Protein AF-A0A392QMI2-F1 (afdb_monomer_lite)

Secondary structure (DSSP, 8-state):
-----------------HHHHHHHHHHHHHHHS-TT--HHHHHHHHHHHT-S-HHHHHHHHHHHHHHT-HHHHHHHHHHHTT--HHHHHHHHT----

Sequence (97 aa):
GIIETIPVGDIFVHEVSSNILTMVIEYCKKHKHNNGLKDFELKDLDDHFVNVDPKTMLDLFKSACYLKVNSLLELIDNLKKGKTPEEIYQIFGIEMT

InterPro domains:
  IPR011333 SKP1/BTB/POZ domain superfamily [G3DSA:3.30.710.10] (2-97)
  IPR011333 SKP1/BTB/POZ domain superfamily [SSF54695] (10-34)
  IPR016073 SKP1 component, POZ domain [PF03931] (11-32)
  IPR016897 S-phase kinase-associated protein 1 [PTHR11165] (11-95)
  IPR036296 SKP1-like, dimerisation domain superfamily [SSF81382] (39-95)

Structure (mmCIF, N/CA/C/O backbone):
data_AF-A0A392QMI2-F1
#
_entry.id   AF-A0A392QMI2-F1
#
loop_
_atom_site.group_PDB
_atom_site.id
_atom_site.type_symbol
_atom_site.label_atom_id
_atom_site.label_alt_id
_atom_site.label_comp_id
_atom_site.label_asym_id
_atom_site.label_entity_id
_atom_site.label_seq_id
_atom_site.pdbx_PDB_ins_code
_atom_site.Cartn_x
_atom_site.Cartn_y
_atom_site.Cartn_z
_atom_site.occupancy
_atom_site.B_iso_or_equiv
_atom_site.auth_seq_id
_atom_site.auth_comp_id
_atom_site.auth_asym_id
_atom_site.auth_atom_id
_atom_site.pdbx_PDB_model_num
ATOM 1 N N . GLY A 1 1 ? -0.367 0.535 25.074 1.00 34.94 1 GLY A N 1
ATOM 2 C CA . GLY A 1 1 ? -1.555 0.115 24.315 1.00 34.94 1 GLY A CA 1
ATOM 3 C C . GLY A 1 1 ? -1.140 -1.037 23.445 1.00 34.94 1 GLY A C 1
ATOM 4 O O . GLY A 1 1 ? -0.104 -0.933 22.802 1.00 34.94 1 GLY A O 1
ATOM 5 N N . ILE A 1 2 ? -1.856 -2.148 23.531 1.00 34.78 2 ILE A N 1
ATOM 6 C CA . ILE A 1 2 ? -1.565 -3.365 22.780 1.00 34.78 2 ILE A CA 1
ATOM 7 C C . ILE A 1 2 ? -1.930 -3.046 21.329 1.00 34.78 2 ILE A C 1
ATOM 9 O O . ILE A 1 2 ? -3.098 -2.835 21.025 1.00 34.78 2 ILE A O 1
ATOM 13 N N . ILE A 1 3 ? -0.931 -2.889 20.463 1.00 41.66 3 ILE A N 1
ATOM 14 C CA . ILE A 1 3 ? -1.152 -2.921 19.018 1.00 41.66 3 ILE A CA 1
ATOM 15 C C . ILE A 1 3 ? -1.510 -4.368 18.701 1.00 41.66 3 ILE A C 1
ATOM 17 O O . ILE A 1 3 ? -0.628 -5.213 18.568 1.00 41.66 3 ILE A O 1
ATOM 21 N N . GLU A 1 4 ? -2.805 -4.677 18.693 1.00 41.72 4 GLU A N 1
ATOM 22 C CA . GLU A 1 4 ? -3.283 -5.926 18.121 1.00 41.72 4 GLU A CA 1
ATOM 23 C C . GLU A 1 4 ? -2.854 -5.910 16.658 1.00 41.72 4 GLU A C 1
ATOM 25 O O . GLU A 1 4 ? -3.348 -5.151 15.825 1.00 41.72 4 GLU A O 1
ATOM 30 N N . THR A 1 5 ? -1.812 -6.686 16.378 1.00 50.72 5 THR A N 1
ATOM 31 C CA . THR A 1 5 ? -1.401 -7.013 15.026 1.00 50.72 5 THR A CA 1
ATOM 32 C C . THR A 1 5 ? -2.637 -7.549 14.333 1.00 50.72 5 THR A C 1
ATOM 34 O O . THR A 1 5 ? -3.191 -8.545 14.804 1.00 50.72 5 THR A O 1
ATOM 37 N N . ILE A 1 6 ? -3.068 -6.890 13.253 1.00 57.09 6 ILE A N 1
ATOM 38 C CA . ILE A 1 6 ? -4.100 -7.419 12.359 1.00 57.09 6 ILE A CA 1
ATOM 39 C C . ILE A 1 6 ? -3.746 -8.893 12.150 1.00 57.09 6 ILE A C 1
ATOM 41 O O . ILE A 1 6 ? -2.624 -9.159 11.700 1.00 57.09 6 ILE A O 1
ATOM 45 N N . PRO A 1 7 ? -4.603 -9.842 12.566 1.00 47.78 7 PRO A N 1
ATOM 46 C CA . PRO A 1 7 ? -4.257 -11.244 12.506 1.00 47.78 7 PRO A CA 1
ATOM 47 C C . PRO A 1 7 ? -3.991 -11.560 11.043 1.00 47.78 7 PRO A C 1
ATOM 49 O O . PRO A 1 7 ? -4.895 -11.537 10.209 1.00 47.78 7 PRO A O 1
ATOM 52 N N . VAL A 1 8 ? -2.724 -11.832 10.731 1.00 50.88 8 VAL A N 1
ATOM 53 C CA . VAL A 1 8 ? -2.301 -12.377 9.442 1.00 50.88 8 VAL A CA 1
ATOM 54 C C . VAL A 1 8 ? -2.702 -13.855 9.452 1.00 50.88 8 VAL A C 1
ATOM 56 O O . VAL A 1 8 ? -1.864 -14.746 9.402 1.00 50.88 8 VAL A O 1
ATOM 59 N N . GLY A 1 9 ? -3.998 -14.113 9.657 1.00 45.72 9 GLY A N 1
ATOM 60 C CA . GLY A 1 9 ? -4.593 -15.428 9.505 1.00 45.72 9 GLY A CA 1
ATOM 61 C C . GLY A 1 9 ? -4.409 -15.843 8.058 1.00 45.72 9 GLY A C 1
ATOM 62 O O . GLY A 1 9 ? -4.564 -15.003 7.171 1.00 45.72 9 GLY A O 1
ATOM 63 N N . ASP A 1 10 ? -4.001 -17.098 7.867 1.00 46.12 10 ASP A N 1
ATOM 64 C CA . ASP A 1 10 ? -3.656 -17.737 6.596 1.00 46.12 10 ASP A CA 1
ATOM 65 C C . ASP A 1 10 ? -4.267 -17.018 5.388 1.00 46.12 10 ASP A C 1
ATOM 67 O O . ASP A 1 10 ? -5.447 -17.171 5.060 1.00 46.12 10 ASP A O 1
ATOM 71 N N . ILE A 1 11 ? -3.459 -16.162 4.750 1.00 51.75 11 ILE A N 1
ATOM 72 C CA . ILE A 1 11 ? -3.888 -15.419 3.570 1.00 51.75 11 ILE A CA 1
ATOM 73 C C . ILE A 1 11 ? -4.056 -16.456 2.463 1.00 51.75 11 ILE A C 1
ATOM 75 O O . ILE A 1 11 ? -3.081 -16.894 1.851 1.00 51.75 11 ILE A O 1
ATOM 79 N N . PHE A 1 12 ? -5.299 -16.849 2.192 1.00 48.28 12 PHE A N 1
ATOM 80 C CA . PHE A 1 12 ? -5.645 -17.517 0.947 1.00 48.28 12 PHE A CA 1
ATOM 81 C C . PHE A 1 12 ? -5.311 -16.548 -0.189 1.00 48.28 12 PHE A C 1
ATOM 83 O O . PHE A 1 12 ? -6.018 -15.565 -0.417 1.00 48.28 12 PHE A O 1
ATOM 90 N N . VAL A 1 13 ? -4.183 -16.794 -0.861 1.00 49.69 13 VAL A N 1
ATOM 91 C CA . VAL A 1 13 ? -3.716 -16.040 -2.031 1.00 49.69 13 VAL A CA 1
ATOM 92 C C . VAL A 1 13 ? -4.626 -16.391 -3.206 1.00 49.69 13 VAL A C 1
ATOM 94 O O . VAL A 1 13 ? -4.266 -17.155 -4.098 1.00 49.69 13 VAL A O 1
ATOM 97 N N . HIS A 1 14 ? -5.853 -15.881 -3.183 1.00 53.00 14 HIS A N 1
ATOM 98 C CA . HIS A 1 14 ? -6.684 -15.850 -4.371 1.00 53.00 14 HIS A CA 1
ATOM 99 C C . HIS A 1 14 ? -6.208 -14.695 -5.249 1.00 53.00 14 HIS A C 1
ATOM 101 O O . HIS A 1 14 ? -6.269 -13.538 -4.851 1.00 53.00 14 HIS A O 1
ATOM 107 N N . GLU A 1 15 ? -5.669 -15.081 -6.405 1.00 58.59 15 GLU A N 1
ATOM 108 C CA . GLU A 1 15 ? -5.536 -14.313 -7.644 1.00 58.59 15 GLU A CA 1
ATOM 109 C C . GLU A 1 15 ? -5.299 -12.806 -7.456 1.00 58.59 15 GLU A C 1
ATOM 111 O O . GLU A 1 15 ? -6.222 -11.992 -7.445 1.00 58.59 15 GLU A O 1
ATOM 116 N N . VAL A 1 16 ? -4.022 -12.422 -7.350 1.00 65.69 16 VAL A N 1
ATOM 117 C CA . VAL A 1 16 ? -3.627 -11.021 -7.529 1.00 65.69 16 VAL A CA 1
ATOM 118 C C . VAL A 1 16 ? -4.078 -10.602 -8.925 1.00 65.69 16 VAL A C 1
ATOM 120 O O . VAL A 1 16 ? -3.594 -11.142 -9.921 1.00 65.69 16 VAL A O 1
ATOM 123 N N . SER A 1 17 ? -5.012 -9.653 -9.009 1.00 83.94 17 SER A N 1
ATOM 124 C CA . SER A 1 17 ? -5.477 -9.176 -10.310 1.00 83.94 17 SER A CA 1
ATOM 125 C C . SER A 1 17 ? -4.321 -8.548 -11.096 1.00 83.94 17 SER A C 1
ATOM 127 O O . SER A 1 17 ? -3.400 -7.952 -10.524 1.00 83.94 17 SER A O 1
ATOM 129 N N . SER A 1 18 ? -4.383 -8.630 -12.427 1.00 86.00 18 SER A N 1
ATOM 130 C CA . SER A 1 18 ? -3.396 -7.998 -13.313 1.00 86.00 18 SER A CA 1
ATOM 131 C C . SER A 1 18 ? -3.208 -6.508 -13.008 1.00 86.00 18 SER A C 1
ATOM 133 O O . SER A 1 18 ? -2.099 -5.986 -13.133 1.00 86.00 18 SER A O 1
ATOM 135 N N . ASN A 1 19 ? -4.272 -5.834 -12.564 1.00 89.81 19 ASN A N 1
ATOM 136 C CA . ASN A 1 19 ? -4.246 -4.420 -12.206 1.00 89.81 19 ASN A CA 1
ATOM 137 C C . ASN A 1 19 ? -3.419 -4.176 -10.940 1.00 89.81 19 ASN A C 1
ATOM 139 O O . ASN A 1 19 ? -2.540 -3.319 -10.957 1.00 89.81 19 ASN A O 1
ATOM 143 N N . ILE A 1 20 ? -3.621 -4.962 -9.878 1.00 93.12 20 ILE A N 1
ATOM 144 C CA . ILE A 1 20 ? -2.850 -4.817 -8.632 1.00 93.12 20 ILE A CA 1
ATOM 145 C C . ILE A 1 20 ? -1.371 -5.122 -8.873 1.00 93.12 20 ILE A C 1
ATOM 147 O O . ILE A 1 20 ? -0.501 -4.365 -8.441 1.00 93.12 20 ILE A O 1
ATOM 151 N N . LEU A 1 21 ? -1.067 -6.176 -9.637 1.00 91.50 21 LEU A N 1
ATOM 152 C CA . LEU A 1 21 ? 0.314 -6.482 -10.005 1.00 91.50 21 LEU A CA 1
ATOM 153 C C . LEU A 1 21 ? 0.951 -5.344 -10.818 1.00 91.50 21 LEU A C 1
ATOM 155 O O . LEU A 1 21 ? 2.108 -4.994 -10.586 1.00 91.50 21 LEU A O 1
ATOM 159 N N . THR A 1 22 ? 0.192 -4.737 -11.736 1.00 93.75 22 THR A N 1
ATOM 160 C CA . THR A 1 22 ? 0.648 -3.570 -12.503 1.00 93.75 22 THR A CA 1
ATOM 161 C C . THR A 1 22 ? 0.992 -2.410 -11.573 1.00 93.75 22 THR A C 1
ATOM 163 O O . THR A 1 22 ? 2.087 -1.863 -11.685 1.00 93.75 22 THR A O 1
ATOM 166 N N . MET A 1 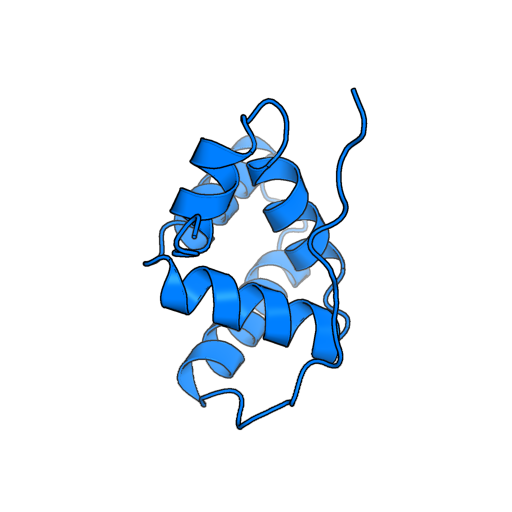23 ? 0.137 -2.100 -10.595 1.00 94.25 23 MET A N 1
ATOM 167 C CA . MET A 1 23 ? 0.399 -1.040 -9.616 1.00 94.25 23 MET A CA 1
ATOM 168 C C . MET A 1 23 ? 1.661 -1.306 -8.785 1.00 94.25 23 MET A C 1
ATOM 170 O O . MET A 1 23 ? 2.482 -0.406 -8.613 1.00 94.25 23 MET A O 1
ATOM 174 N N . VAL A 1 24 ? 1.875 -2.544 -8.323 1.00 93.06 24 VAL A N 1
ATOM 175 C CA . VAL A 1 24 ? 3.097 -2.919 -7.585 1.00 93.06 24 VAL A CA 1
ATOM 176 C C . VAL A 1 24 ? 4.346 -2.752 -8.458 1.00 93.06 24 VAL A C 1
ATOM 178 O O . VAL A 1 24 ? 5.373 -2.251 -7.995 1.00 93.06 24 VAL A O 1
ATOM 181 N N . ILE A 1 25 ? 4.274 -3.131 -9.738 1.00 91.75 25 ILE A N 1
ATOM 182 C CA . ILE A 1 25 ? 5.382 -2.955 -10.686 1.00 91.75 25 ILE A CA 1
ATOM 183 C C . ILE A 1 25 ? 5.663 -1.467 -10.926 1.00 91.75 25 ILE A C 1
ATOM 185 O O . ILE A 1 25 ? 6.827 -1.061 -10.948 1.00 91.75 25 ILE A O 1
ATOM 189 N N . GLU A 1 26 ? 4.629 -0.647 -11.110 1.00 91.81 26 GLU A N 1
ATOM 190 C CA . GLU A 1 26 ? 4.769 0.799 -11.298 1.00 91.81 26 GLU A CA 1
ATOM 191 C C . GLU A 1 26 ? 5.377 1.479 -10.073 1.00 91.81 26 GLU A C 1
ATOM 193 O O . GLU A 1 26 ? 6.298 2.286 -10.221 1.00 91.81 26 GLU A O 1
ATOM 198 N N . TYR A 1 27 ? 4.932 1.097 -8.875 1.00 92.88 27 TYR A N 1
ATOM 199 C CA . TYR A 1 27 ? 5.517 1.545 -7.616 1.00 92.88 27 TYR A CA 1
ATOM 200 C C . TYR A 1 27 ? 7.019 1.250 -7.562 1.00 92.88 27 TYR A C 1
ATOM 202 O O . TYR A 1 27 ? 7.827 2.160 -7.358 1.00 92.88 27 TYR A O 1
ATOM 210 N N . CYS A 1 28 ? 7.407 -0.001 -7.836 1.00 91.06 28 CYS A N 1
ATOM 211 C CA . CYS A 1 28 ? 8.808 -0.418 -7.853 1.00 91.06 28 CYS A CA 1
ATOM 212 C C . CYS A 1 28 ? 9.635 0.362 -8.886 1.00 91.06 28 CYS A C 1
ATOM 214 O O . CYS A 1 28 ? 10.775 0.736 -8.612 1.00 91.06 28 CYS A O 1
ATOM 216 N N . LYS A 1 29 ? 9.086 0.613 -10.082 1.00 89.44 29 LYS A N 1
ATOM 217 C CA . LYS A 1 29 ? 9.776 1.363 -11.146 1.00 89.44 29 LYS A CA 1
ATOM 218 C C . LYS A 1 29 ? 10.046 2.808 -10.740 1.00 89.44 29 LYS A C 1
ATOM 220 O O . LYS A 1 29 ? 11.172 3.267 -10.919 1.00 89.44 29 LYS A O 1
ATOM 225 N N . LYS A 1 30 ? 9.042 3.494 -10.181 1.00 86.25 30 LYS A N 1
ATOM 226 C CA . LYS A 1 30 ? 9.184 4.870 -9.683 1.00 86.25 30 LYS A CA 1
ATOM 227 C C . LYS A 1 30 ? 10.267 4.935 -8.602 1.00 86.25 30 LYS A C 1
ATOM 229 O O . LYS A 1 30 ? 11.203 5.713 -8.721 1.00 86.25 30 LYS A O 1
ATOM 234 N N . HIS A 1 31 ? 10.230 4.023 -7.632 1.00 83.38 31 HIS A N 1
ATOM 235 C CA . HIS A 1 31 ? 11.163 4.029 -6.502 1.00 83.38 31 HIS A CA 1
ATOM 236 C C . HIS A 1 31 ? 12.588 3.571 -6.841 1.00 83.38 31 HIS A C 1
ATOM 238 O O . HIS A 1 31 ? 13.541 4.031 -6.219 1.00 83.38 31 HIS A O 1
ATOM 244 N N . LYS A 1 32 ? 12.777 2.717 -7.856 1.00 79.12 32 LYS A N 1
ATOM 245 C CA . LYS A 1 32 ? 14.112 2.280 -8.301 1.00 79.12 32 LYS A CA 1
ATOM 246 C C . LYS A 1 32 ? 14.882 3.365 -9.069 1.00 79.12 32 LYS A C 1
ATOM 248 O O . LYS A 1 32 ? 16.106 3.296 -9.135 1.00 79.12 32 LYS A O 1
ATOM 253 N N . HIS A 1 33 ? 14.194 4.330 -9.684 1.00 65.38 33 HIS A N 1
ATOM 254 C CA . HIS A 1 33 ? 14.820 5.370 -10.514 1.00 65.38 33 HIS A CA 1
ATOM 255 C C . HIS A 1 33 ? 14.933 6.740 -9.821 1.00 65.38 33 HIS A C 1
ATOM 257 O O . HIS A 1 33 ? 15.439 7.689 -10.411 1.00 65.38 33 HIS A O 1
ATOM 263 N N . ASN A 1 34 ? 14.529 6.852 -8.556 1.00 64.00 34 ASN A N 1
ATOM 264 C CA . ASN A 1 34 ? 14.425 8.134 -7.855 1.00 64.00 34 ASN A CA 1
ATOM 265 C C . ASN A 1 34 ? 15.733 8.663 -7.237 1.00 64.00 34 ASN A C 1
ATOM 267 O O . ASN A 1 34 ? 15.688 9.460 -6.306 1.00 64.00 34 ASN A O 1
ATOM 271 N N . ASN A 1 35 ? 16.906 8.321 -7.784 1.00 63.69 35 ASN A N 1
ATOM 272 C CA . ASN A 1 35 ? 18.218 8.761 -7.267 1.00 63.69 35 ASN A CA 1
ATOM 273 C C . ASN A 1 35 ? 18.468 10.293 -7.314 1.00 63.69 35 ASN A C 1
ATOM 275 O O . ASN A 1 35 ? 19.581 10.733 -7.033 1.00 63.69 35 ASN A O 1
ATOM 279 N N . GLY A 1 36 ? 17.470 11.107 -7.670 1.00 64.19 36 GLY A N 1
ATOM 280 C CA . GLY A 1 36 ? 17.560 12.567 -7.711 1.00 64.19 36 GLY A CA 1
ATOM 281 C C . GLY A 1 36 ? 16.295 13.321 -7.291 1.00 64.19 36 GLY A C 1
ATOM 282 O O . GLY A 1 36 ? 16.290 14.543 -7.425 1.00 64.19 36 GLY A O 1
ATOM 283 N N . LEU A 1 37 ? 15.246 12.639 -6.807 1.00 71.12 37 LEU A N 1
ATOM 284 C CA . LEU A 1 37 ? 14.080 13.331 -6.244 1.00 71.12 37 LEU A CA 1
ATOM 285 C C . LEU A 1 37 ? 14.381 13.822 -4.830 1.00 71.12 37 LEU A C 1
ATOM 287 O O . LEU A 1 37 ? 15.103 13.176 -4.070 1.00 71.12 37 LEU A O 1
ATOM 291 N N . LYS A 1 38 ? 13.804 14.967 -4.477 1.00 76.19 38 LYS A N 1
ATOM 292 C CA . LYS A 1 38 ? 13.835 15.491 -3.111 1.00 76.19 38 LYS A CA 1
ATOM 293 C C . LYS A 1 38 ? 12.802 14.762 -2.252 1.00 76.19 38 LYS A C 1
ATOM 295 O O . LYS A 1 38 ? 11.769 14.327 -2.753 1.00 76.19 38 LYS A O 1
ATOM 300 N N . ASP A 1 39 ? 13.035 14.714 -0.942 1.00 77.25 39 ASP A N 1
ATOM 301 C CA . ASP A 1 39 ? 12.169 14.004 0.014 1.00 77.25 39 ASP A CA 1
ATOM 302 C C . ASP A 1 39 ? 10.683 14.402 -0.072 1.00 77.25 39 ASP A C 1
ATOM 304 O O . ASP A 1 39 ? 9.807 13.560 0.107 1.00 77.25 39 ASP A O 1
ATOM 308 N N . PHE A 1 40 ? 10.372 15.666 -0.389 1.00 77.56 40 PHE A N 1
ATOM 309 C CA . PHE A 1 40 ? 8.980 16.104 -0.553 1.00 77.56 40 PHE A CA 1
ATOM 310 C C . PHE A 1 40 ? 8.325 15.558 -1.833 1.00 77.56 40 PHE A C 1
ATOM 312 O O . PHE A 1 40 ? 7.143 15.245 -1.816 1.00 77.56 40 PHE A O 1
ATOM 319 N N . GLU A 1 41 ? 9.084 15.397 -2.921 1.00 80.06 41 GLU A N 1
ATOM 320 C CA . GLU A 1 41 ? 8.575 14.858 -4.191 1.00 80.06 41 GLU A CA 1
ATOM 321 C C . GLU A 1 41 ? 8.300 13.358 -4.063 1.00 80.06 41 GLU A C 1
ATOM 323 O O . GLU A 1 41 ? 7.322 12.851 -4.607 1.00 80.06 41 GLU A O 1
ATOM 328 N N . LEU A 1 42 ? 9.144 12.651 -3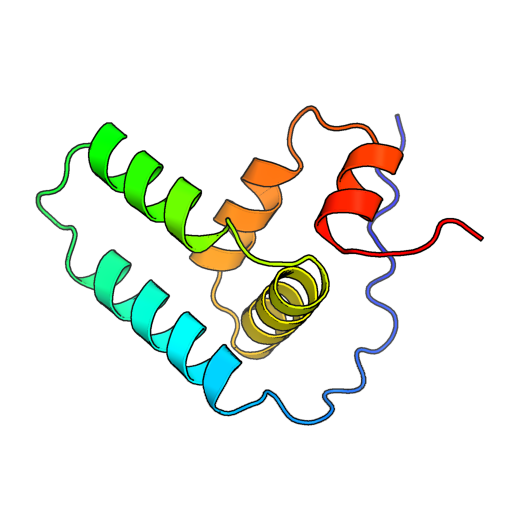.301 1.00 82.19 42 LEU A N 1
ATOM 329 C CA . LEU A 1 42 ? 8.907 11.258 -2.920 1.00 82.19 42 LEU A CA 1
ATOM 330 C C . LEU A 1 42 ? 7.626 11.116 -2.105 1.00 82.19 42 LEU A C 1
ATOM 332 O O . LEU A 1 42 ? 6.803 10.256 -2.403 1.00 82.19 42 LEU A O 1
ATOM 336 N N . LYS A 1 43 ? 7.430 12.006 -1.130 1.00 85.50 43 LYS A N 1
ATOM 337 C CA . LYS A 1 43 ? 6.228 12.003 -0.304 1.00 85.50 43 LYS A CA 1
ATOM 338 C C . LYS A 1 43 ? 4.959 12.243 -1.126 1.00 85.50 43 LYS A C 1
ATOM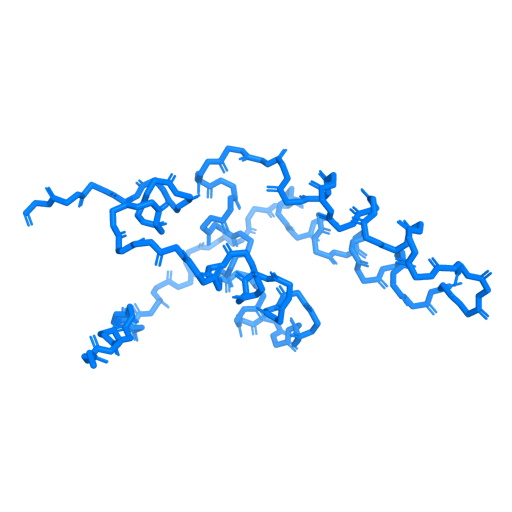 340 O O . LYS A 1 43 ? 3.996 11.509 -0.955 1.00 85.50 43 LYS A O 1
ATOM 345 N N . ASP A 1 44 ? 4.964 13.207 -2.045 1.00 87.94 44 ASP A N 1
ATOM 346 C CA . ASP A 1 44 ? 3.803 13.471 -2.907 1.00 87.94 44 ASP A CA 1
ATOM 347 C C . ASP A 1 44 ? 3.482 12.273 -3.822 1.00 87.94 44 ASP A C 1
ATOM 349 O O . ASP A 1 44 ? 2.313 11.960 -4.067 1.00 87.94 44 ASP A O 1
ATOM 353 N N . LEU A 1 45 ? 4.511 11.570 -4.317 1.00 88.75 45 LEU A N 1
ATOM 354 C CA . LEU A 1 45 ? 4.334 10.339 -5.092 1.00 88.75 45 LEU A CA 1
ATOM 355 C C . LEU A 1 45 ? 3.707 9.221 -4.257 1.00 88.75 45 LEU A C 1
ATOM 357 O O . LEU A 1 45 ? 2.815 8.528 -4.752 1.00 88.75 45 LEU A O 1
ATOM 361 N N . ASP A 1 46 ? 4.175 9.052 -3.025 1.00 90.69 46 ASP A N 1
ATOM 362 C CA . ASP A 1 46 ? 3.676 8.058 -2.082 1.00 90.69 46 ASP A CA 1
ATOM 363 C C . ASP A 1 46 ? 2.234 8.357 -1.654 1.00 90.69 46 ASP A C 1
ATOM 365 O O . ASP A 1 46 ? 1.381 7.472 -1.740 1.00 90.69 46 ASP A O 1
ATOM 369 N N . ASP A 1 47 ? 1.934 9.610 -1.298 1.00 90.06 47 ASP A N 1
ATOM 370 C CA . ASP A 1 47 ? 0.594 10.074 -0.923 1.00 90.06 47 ASP A CA 1
ATOM 371 C C . ASP A 1 47 ? -0.403 9.874 -2.081 1.00 90.06 47 ASP A C 1
ATOM 373 O O . ASP A 1 47 ? -1.541 9.449 -1.872 1.00 90.06 47 ASP A O 1
ATOM 377 N N . HIS A 1 48 ? 0.021 10.116 -3.327 1.00 90.56 48 HIS A N 1
ATOM 378 C CA . HIS A 1 48 ? -0.814 9.849 -4.497 1.00 90.56 48 HIS A CA 1
ATOM 379 C C . HIS A 1 48 ? -0.992 8.350 -4.767 1.00 90.56 48 HIS A C 1
ATOM 381 O O . HIS A 1 48 ? -2.079 7.920 -5.151 1.00 90.56 48 HIS A O 1
ATOM 387 N N . PHE A 1 49 ? 0.060 7.549 -4.578 1.00 92.25 49 PHE A N 1
ATOM 388 C CA . PHE A 1 49 ? 0.032 6.112 -4.846 1.00 92.25 49 PHE A CA 1
ATOM 389 C C . PHE A 1 49 ? -0.963 5.369 -3.946 1.00 92.25 49 PHE A C 1
ATOM 391 O O . PHE A 1 49 ? -1.651 4.456 -4.401 1.00 92.25 49 PHE A O 1
ATOM 398 N N . VAL A 1 50 ? -1.048 5.770 -2.680 1.00 89.81 50 VAL A N 1
ATOM 399 C CA . VAL A 1 50 ? -1.893 5.125 -1.665 1.00 89.81 50 VAL A CA 1
ATOM 400 C C . VAL A 1 50 ? -3.304 5.708 -1.586 1.00 89.81 50 VAL A C 1
ATOM 402 O O . VAL A 1 50 ? -4.138 5.199 -0.840 1.00 89.81 50 VAL A O 1
ATOM 405 N N . ASN A 1 51 ? -3.606 6.742 -2.374 1.00 91.81 51 ASN A N 1
ATOM 406 C CA . ASN A 1 51 ? -4.947 7.305 -2.502 1.00 91.81 51 ASN A CA 1
ATOM 407 C C . ASN A 1 51 ? -5.830 6.435 -3.414 1.00 91.81 51 ASN A C 1
ATOM 409 O O . ASN A 1 51 ? -6.158 6.797 -4.546 1.00 91.81 51 ASN A O 1
ATOM 413 N N . VAL A 1 52 ? -6.185 5.258 -2.914 1.00 91.50 52 VAL A N 1
ATOM 414 C CA . VAL A 1 52 ? -7.003 4.251 -3.595 1.00 91.50 52 VAL A CA 1
ATOM 415 C C . VAL A 1 52 ? -8.202 3.882 -2.731 1.00 91.50 52 VAL A C 1
ATOM 417 O O . VAL A 1 52 ? -8.251 4.202 -1.543 1.00 91.50 52 VAL A O 1
ATOM 420 N N . ASP A 1 53 ? -9.185 3.198 -3.312 1.00 91.69 53 ASP A N 1
ATOM 421 C CA . ASP A 1 53 ? -10.291 2.677 -2.518 1.00 91.69 53 ASP A CA 1
ATOM 422 C C . ASP A 1 53 ? -9.806 1.591 -1.529 1.00 91.69 53 ASP A C 1
ATOM 424 O O . ASP A 1 53 ? -8.788 0.929 -1.771 1.00 91.69 53 ASP A O 1
ATOM 428 N N . PRO A 1 54 ? -10.532 1.362 -0.423 1.00 89.31 54 PRO A N 1
ATOM 429 C CA . PRO A 1 54 ? -10.057 0.474 0.634 1.00 89.31 54 PRO A CA 1
ATOM 430 C C . PRO A 1 54 ? -9.840 -0.983 0.199 1.00 89.31 54 PRO A C 1
ATOM 432 O O . PRO A 1 54 ? -8.939 -1.655 0.704 1.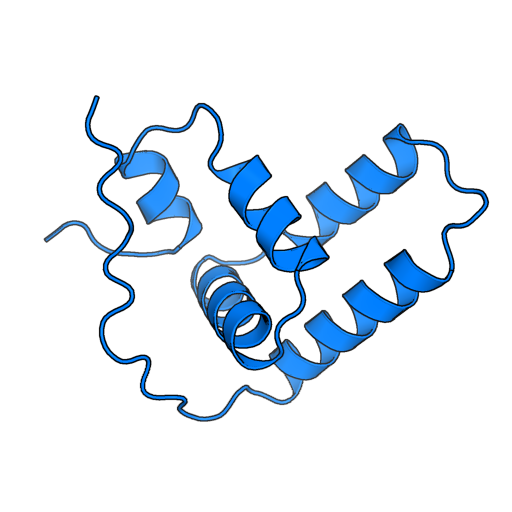00 89.31 54 PRO A O 1
ATOM 435 N N . LYS A 1 55 ? -10.614 -1.473 -0.781 1.00 88.31 55 LYS A N 1
ATOM 436 C CA . LYS A 1 55 ? -10.427 -2.821 -1.332 1.00 88.31 55 LYS A CA 1
ATOM 437 C C . LYS A 1 55 ? -9.107 -2.902 -2.096 1.00 88.31 55 LYS A C 1
ATOM 439 O O . LYS A 1 55 ? -8.331 -3.828 -1.870 1.00 88.31 55 LYS A O 1
ATOM 444 N N . THR A 1 56 ? -8.819 -1.910 -2.938 1.00 91.69 56 THR A N 1
ATOM 445 C CA . THR A 1 56 ? -7.530 -1.804 -3.636 1.00 91.69 56 THR A CA 1
ATOM 446 C C . THR A 1 56 ? -6.363 -1.693 -2.650 1.00 91.69 56 THR A C 1
ATOM 448 O O . THR A 1 56 ? -5.344 -2.353 -2.849 1.00 91.69 56 THR A O 1
ATOM 451 N N . MET A 1 57 ? -6.508 -0.939 -1.554 1.00 92.38 57 MET A N 1
ATOM 452 C CA . MET A 1 57 ? -5.487 -0.853 -0.498 1.00 92.38 57 MET A CA 1
ATOM 453 C C . MET A 1 57 ? -5.210 -2.218 0.149 1.00 92.38 57 MET A C 1
ATOM 455 O O . MET A 1 57 ? -4.054 -2.607 0.331 1.00 92.38 57 MET A O 1
ATOM 459 N N . LEU A 1 58 ? -6.264 -2.969 0.481 1.00 89.31 58 LEU A N 1
ATOM 460 C CA . LEU A 1 58 ? -6.137 -4.303 1.063 1.00 89.31 58 LEU A CA 1
ATOM 461 C C . LEU A 1 58 ? -5.460 -5.285 0.095 1.00 89.31 58 LEU A C 1
ATOM 463 O O . LEU A 1 58 ? -4.587 -6.054 0.506 1.00 89.31 58 LEU A O 1
ATOM 467 N N . ASP A 1 59 ? -5.822 -5.244 -1.186 1.00 90.50 59 ASP A N 1
ATOM 468 C CA . ASP A 1 59 ? -5.218 -6.094 -2.215 1.00 90.50 59 ASP A CA 1
ATOM 469 C C . ASP A 1 59 ? -3.749 -5.717 -2.485 1.00 90.50 59 ASP A C 1
ATOM 471 O O . ASP A 1 59 ? -2.907 -6.605 -2.664 1.00 90.50 59 ASP A O 1
ATOM 475 N N . LEU A 1 60 ? -3.405 -4.423 -2.438 1.00 92.06 60 LEU A N 1
ATOM 476 C CA . LEU A 1 60 ? -2.021 -3.936 -2.489 1.00 92.06 60 LEU A CA 1
ATOM 477 C C . LEU A 1 60 ? -1.205 -4.431 -1.294 1.00 92.06 60 LEU A C 1
ATOM 479 O O . LEU A 1 60 ? -0.108 -4.949 -1.492 1.00 92.06 60 LEU A O 1
ATOM 483 N N . PHE A 1 61 ? -1.741 -4.333 -0.073 1.00 90.88 61 PHE A N 1
ATOM 484 C CA . PHE A 1 61 ? -1.086 -4.839 1.135 1.00 90.88 61 PHE A CA 1
ATOM 485 C C . PHE A 1 61 ? -0.804 -6.343 1.035 1.00 90.88 61 PHE A C 1
AT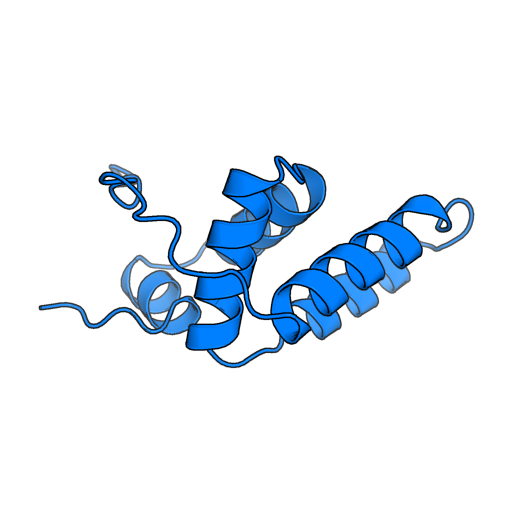OM 487 O O . PHE A 1 61 ? 0.340 -6.771 1.195 1.00 90.88 61 PHE A O 1
ATOM 494 N N . LYS A 1 62 ? -1.818 -7.146 0.682 1.00 88.94 62 LYS A N 1
ATOM 495 C CA . LYS A 1 62 ? -1.665 -8.599 0.489 1.00 88.94 62 LYS A CA 1
ATOM 496 C C . LYS A 1 62 ? -0.610 -8.922 -0.569 1.00 88.94 62 LYS A C 1
ATOM 498 O O . LYS A 1 62 ? 0.246 -9.780 -0.349 1.00 88.94 62 LYS A O 1
ATOM 503 N N . SER A 1 63 ? -0.641 -8.216 -1.697 1.00 90.62 63 SER A N 1
ATOM 504 C CA . SER A 1 63 ? 0.314 -8.412 -2.792 1.00 90.62 63 SER A CA 1
ATOM 505 C C . SER A 1 63 ? 1.735 -8.029 -2.387 1.00 90.62 63 SER A C 1
ATOM 507 O O . SER A 1 63 ? 2.676 -8.751 -2.710 1.00 90.62 63 SER A O 1
ATOM 509 N N . ALA A 1 64 ? 1.905 -6.941 -1.634 1.00 91.25 64 ALA A N 1
ATOM 510 C CA . ALA A 1 64 ? 3.194 -6.514 -1.104 1.00 91.25 64 ALA A CA 1
ATOM 511 C C . ALA A 1 64 ? 3.772 -7.537 -0.113 1.00 91.25 64 ALA A C 1
ATOM 513 O O . ALA A 1 64 ? 4.962 -7.842 -0.191 1.00 91.25 64 ALA A O 1
ATOM 514 N N . CYS A 1 65 ? 2.938 -8.121 0.758 1.00 89.19 65 CYS A N 1
ATOM 515 C CA . CYS A 1 65 ? 3.338 -9.214 1.648 1.00 89.19 65 CYS A CA 1
ATOM 516 C C . CYS A 1 65 ? 3.774 -10.455 0.858 1.00 89.19 65 CYS A C 1
ATOM 518 O O . CYS A 1 65 ? 4.828 -11.026 1.138 1.00 89.19 65 CYS A O 1
ATOM 520 N N . TYR A 1 66 ? 2.993 -10.852 -0.151 1.00 88.06 66 TYR A N 1
ATOM 521 C CA . TYR A 1 66 ? 3.274 -12.031 -0.973 1.00 88.06 66 TYR A CA 1
ATOM 522 C C . TYR A 1 66 ? 4.563 -11.880 -1.794 1.00 88.06 66 TYR A C 1
ATOM 524 O O . TYR A 1 66 ? 5.428 -12.756 -1.782 1.00 88.06 66 TYR A O 1
ATOM 532 N N . LEU A 1 67 ? 4.717 -10.740 -2.471 1.00 89.94 67 LEU A N 1
ATOM 533 C CA . LEU A 1 67 ? 5.868 -10.427 -3.323 1.00 89.94 67 LEU A CA 1
ATOM 534 C C . LEU A 1 67 ? 7.082 -9.913 -2.531 1.00 89.94 67 LEU A C 1
ATOM 536 O O . LEU A 1 67 ? 8.141 -9.697 -3.119 1.00 89.94 67 LEU A O 1
ATOM 540 N N . LYS A 1 68 ? 6.943 -9.728 -1.210 1.00 90.56 68 LYS A N 1
ATOM 541 C CA . LYS A 1 68 ? 7.973 -9.213 -0.291 1.00 90.56 68 LYS A CA 1
ATOM 542 C C . LYS A 1 68 ? 8.529 -7.843 -0.705 1.00 90.56 68 LYS A C 1
ATOM 544 O O . LYS A 1 68 ? 9.738 -7.611 -0.689 1.00 90.56 68 LYS A O 1
ATOM 549 N N . VAL A 1 69 ? 7.640 -6.919 -1.072 1.00 91.81 69 VAL A N 1
ATOM 550 C CA . VAL A 1 69 ? 8.002 -5.538 -1.435 1.00 91.81 69 VAL A CA 1
ATOM 551 C C . VAL A 1 69 ? 8.056 -4.674 -0.172 1.00 91.81 69 VAL A C 1
ATOM 553 O O . VAL A 1 69 ? 7.100 -3.983 0.168 1.00 91.81 69 VAL A O 1
ATOM 556 N N . ASN A 1 70 ? 9.183 -4.728 0.542 1.00 90.31 70 ASN A N 1
ATOM 557 C CA . ASN A 1 70 ? 9.330 -4.098 1.862 1.00 90.31 70 ASN A CA 1
ATOM 558 C C . ASN A 1 70 ? 9.084 -2.582 1.872 1.00 90.31 70 ASN A C 1
ATOM 560 O O . ASN A 1 70 ? 8.480 -2.092 2.816 1.00 90.31 70 ASN A O 1
ATOM 564 N N . SER A 1 71 ? 9.498 -1.844 0.837 1.00 91.38 71 SER A N 1
ATOM 565 C CA . SER A 1 71 ? 9.281 -0.388 0.780 1.00 91.38 71 SER A CA 1
ATOM 566 C C . SER A 1 71 ? 7.798 -0.020 0.692 1.00 91.38 71 SER A C 1
ATOM 568 O O . SER A 1 71 ? 7.361 0.946 1.309 1.00 91.38 71 SER A O 1
ATOM 570 N N . LEU A 1 72 ? 7.000 -0.839 -0.000 1.00 92.88 72 LEU A N 1
ATOM 571 C CA . LEU A 1 72 ? 5.552 -0.663 -0.052 1.00 92.88 72 LEU A CA 1
ATOM 572 C C . LEU A 1 72 ? 4.895 -1.011 1.293 1.00 92.88 72 LEU A C 1
ATOM 574 O O . LEU A 1 72 ? 3.964 -0.334 1.720 1.00 92.88 72 LEU A O 1
ATOM 578 N N . LEU A 1 73 ? 5.395 -2.036 1.990 1.00 92.06 73 LEU A N 1
ATOM 579 C CA . LEU A 1 73 ? 4.933 -2.357 3.345 1.00 92.06 73 LEU A CA 1
ATOM 580 C C . LEU A 1 73 ? 5.255 -1.228 4.332 1.00 92.06 73 LEU A C 1
ATOM 582 O O . LEU A 1 73 ? 4.392 -0.844 5.114 1.00 92.06 73 LEU A O 1
ATOM 586 N N . GLU A 1 74 ? 6.454 -0.652 4.248 1.00 91.38 74 GLU A N 1
ATOM 587 C CA . GLU A 1 74 ? 6.867 0.480 5.078 1.00 91.38 74 GLU A CA 1
ATOM 588 C C . GLU A 1 74 ? 6.000 1.720 4.830 1.00 91.38 74 GLU A C 1
ATOM 590 O O . GLU A 1 74 ? 5.574 2.374 5.783 1.00 91.38 74 GLU A O 1
ATOM 595 N N . LEU A 1 75 ? 5.672 2.012 3.568 1.00 92.56 75 LEU A N 1
ATOM 596 C CA . LEU A 1 75 ? 4.734 3.074 3.217 1.00 92.56 75 LEU A CA 1
ATOM 597 C C . LEU A 1 75 ? 3.359 2.846 3.863 1.00 92.56 75 LEU A C 1
ATOM 599 O O . LEU A 1 75 ? 2.825 3.737 4.522 1.00 92.56 75 LEU A O 1
ATOM 603 N N . ILE A 1 76 ? 2.810 1.637 3.741 1.00 90.62 76 ILE A N 1
ATOM 604 C CA . ILE A 1 76 ? 1.515 1.287 4.339 1.00 90.62 76 ILE A CA 1
ATOM 605 C C . ILE A 1 76 ? 1.566 1.372 5.873 1.00 90.62 76 ILE A C 1
ATOM 607 O O . ILE A 1 76 ? 0.605 1.813 6.503 1.00 90.62 76 ILE A O 1
ATOM 611 N N . ASP A 1 77 ? 2.677 0.989 6.499 1.00 89.56 77 ASP A N 1
ATOM 612 C CA . ASP A 1 77 ? 2.853 1.126 7.945 1.00 89.56 77 ASP A CA 1
ATOM 613 C C . ASP A 1 77 ? 2.968 2.590 8.378 1.00 89.56 77 ASP A C 1
ATOM 615 O O . ASP A 1 77 ? 2.429 2.961 9.422 1.00 89.56 77 ASP A O 1
ATOM 619 N N . ASN A 1 78 ? 3.581 3.449 7.561 1.00 89.38 78 ASN A N 1
ATOM 620 C CA . ASN A 1 78 ? 3.605 4.891 7.795 1.00 89.38 78 ASN A CA 1
ATOM 621 C C . ASN A 1 78 ? 2.200 5.507 7.777 1.00 89.38 78 ASN A C 1
ATOM 623 O O . ASN A 1 78 ? 1.930 6.378 8.602 1.00 89.38 78 ASN A O 1
ATOM 627 N N . LEU A 1 79 ? 1.284 5.019 6.933 1.00 88.62 79 LEU A N 1
ATOM 628 C CA . LEU A 1 79 ? -0.112 5.487 6.912 1.00 88.62 79 LEU A CA 1
ATOM 629 C C . LEU A 1 79 ? -0.882 5.168 8.197 1.00 88.62 79 LEU A C 1
ATOM 631 O O . LEU A 1 79 ? -1.784 5.910 8.583 1.00 88.62 79 LEU A O 1
ATOM 635 N N . LYS A 1 80 ? -0.533 4.066 8.866 1.00 87.00 80 LYS A N 1
ATOM 636 C CA . LYS A 1 80 ? -1.168 3.643 10.124 1.00 87.00 80 LYS A CA 1
ATOM 637 C C . LYS A 1 80 ? -0.631 4.411 11.333 1.00 87.00 80 LYS A C 1
ATOM 639 O O . LYS A 1 80 ? -1.264 4.413 12.389 1.00 87.00 80 LYS A O 1
ATOM 644 N N . LYS A 1 81 ? 0.548 5.036 11.229 1.00 88.81 81 LYS A N 1
ATOM 645 C CA . LYS A 1 81 ? 1.183 5.720 12.366 1.00 88.81 81 LYS A CA 1
ATOM 646 C C . LYS A 1 81 ? 0.289 6.846 12.882 1.00 88.81 81 LYS A C 1
ATOM 648 O O . LYS A 1 81 ? -0.144 7.715 12.136 1.00 88.81 81 LYS A O 1
ATOM 653 N N . GLY A 1 82 ? 0.049 6.837 14.192 1.00 87.00 82 GLY A N 1
ATOM 654 C CA . GLY A 1 82 ? -0.765 7.852 14.864 1.00 87.00 82 GLY A CA 1
ATOM 655 C C . GLY A 1 82 ? -2.270 7.733 14.614 1.00 87.00 82 GLY A C 1
ATOM 656 O O . GLY A 1 82 ? -3.003 8.609 15.063 1.00 87.00 82 GLY A O 1
ATOM 657 N N . LYS A 1 83 ? -2.728 6.676 13.931 1.00 88.44 83 LYS A N 1
ATOM 658 C CA . LYS A 1 83 ? -4.149 6.408 13.704 1.00 88.44 83 LYS A CA 1
ATOM 659 C C . LYS A 1 83 ? -4.730 5.467 14.747 1.00 88.44 83 LYS A C 1
ATOM 661 O O . LYS A 1 83 ? -4.046 4.596 15.285 1.00 88.44 83 LYS A O 1
ATOM 666 N N . THR A 1 84 ? -6.006 5.675 15.030 1.00 89.75 84 THR A N 1
ATOM 667 C CA . THR A 1 84 ? -6.818 4.788 15.861 1.00 89.75 84 THR A CA 1
ATOM 668 C C . THR A 1 84 ? -7.115 3.478 15.120 1.00 89.75 84 THR A C 1
ATOM 670 O O . THR A 1 84 ? -7.073 3.453 13.885 1.00 89.75 84 THR A O 1
ATOM 673 N N . PRO A 1 85 ? -7.412 2.377 15.834 1.00 84.31 85 PRO A N 1
ATOM 674 C CA . PRO A 1 85 ? -7.848 1.131 15.204 1.00 84.31 85 PRO A CA 1
ATOM 675 C C . PRO A 1 85 ? -9.005 1.341 14.219 1.00 84.31 85 PRO A C 1
ATOM 677 O O . PRO A 1 85 ? -8.972 0.813 13.113 1.00 84.31 85 PRO A O 1
ATOM 680 N N . GLU A 1 86 ? -9.974 2.185 14.574 1.00 86.38 86 GLU A N 1
ATOM 681 C CA . GLU A 1 86 ? -11.146 2.503 13.759 1.00 86.38 86 GLU A CA 1
ATOM 682 C C . GLU A 1 86 ? -10.764 3.155 12.424 1.00 86.38 86 GLU A C 1
ATOM 684 O O . GLU A 1 86 ? -11.254 2.756 11.367 1.00 86.38 86 GLU A O 1
ATOM 689 N N . GLU A 1 87 ? -9.849 4.127 12.448 1.00 87.56 87 GLU A N 1
ATOM 690 C CA . GLU A 1 87 ? -9.331 4.751 11.227 1.00 87.56 87 GLU A CA 1
ATOM 691 C C . GLU A 1 87 ? -8.521 3.764 10.376 1.00 87.56 87 GLU A C 1
ATOM 693 O O . GLU A 1 87 ? -8.592 3.803 9.148 1.00 87.56 87 GLU A O 1
ATOM 698 N N . ILE A 1 88 ? -7.755 2.866 11.006 1.00 86.50 88 ILE A N 1
ATOM 699 C CA . ILE A 1 88 ? -7.013 1.820 10.292 1.00 86.50 88 ILE A CA 1
ATOM 700 C C . ILE A 1 88 ? -7.994 0.884 9.579 1.00 86.50 88 ILE A C 1
ATOM 702 O O . ILE A 1 88 ? -7.803 0.587 8.401 1.00 86.50 88 ILE A O 1
ATOM 706 N N . TYR A 1 89 ? -9.074 0.465 10.235 1.00 86.06 89 TYR A N 1
ATOM 707 C CA . TYR A 1 89 ? -10.095 -0.366 9.600 1.00 86.06 89 TYR A CA 1
ATOM 708 C C . TYR A 1 89 ? -10.770 0.333 8.418 1.00 86.06 89 TYR A C 1
ATOM 710 O O . TYR A 1 89 ? -10.979 -0.301 7.385 1.00 86.06 89 TYR A O 1
ATOM 718 N N . GLN A 1 90 ? -11.018 1.644 8.508 1.00 85.94 90 GLN A N 1
ATOM 719 C CA . GLN A 1 90 ? -11.535 2.433 7.384 1.00 85.94 90 GLN A CA 1
ATOM 720 C C . GLN A 1 90 ? -10.572 2.465 6.189 1.00 85.94 90 GLN A C 1
ATOM 722 O O . GLN A 1 90 ? -11.022 2.335 5.052 1.00 85.94 90 GLN A O 1
ATOM 727 N N . ILE A 1 91 ? -9.260 2.576 6.429 1.00 86.19 91 ILE A N 1
ATOM 728 C CA . ILE A 1 91 ? -8.235 2.540 5.369 1.00 86.19 91 ILE A CA 1
ATOM 729 C C . ILE A 1 91 ? -8.276 1.217 4.593 1.00 86.19 91 ILE A C 1
ATOM 731 O O . ILE A 1 91 ? -8.104 1.213 3.376 1.00 86.19 91 ILE A O 1
ATOM 735 N N . PHE A 1 92 ? -8.5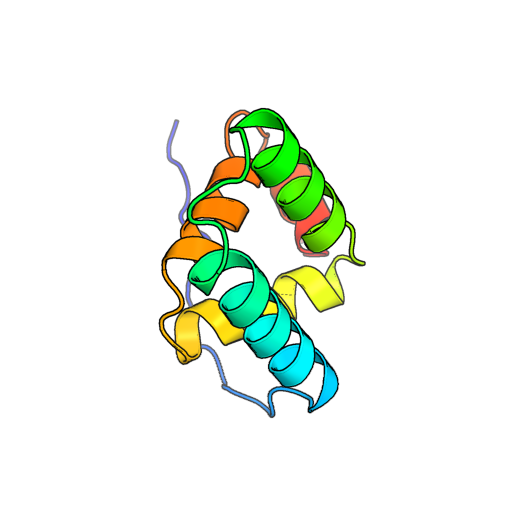14 0.100 5.282 1.00 83.44 92 PHE A N 1
ATOM 736 C CA . PHE A 1 92 ? -8.554 -1.233 4.669 1.00 83.44 92 PHE A CA 1
ATOM 737 C C . PHE A 1 92 ? -9.964 -1.714 4.300 1.00 83.44 92 PHE A C 1
ATOM 739 O O . PHE A 1 92 ? -10.103 -2.799 3.739 1.00 83.44 92 PHE A O 1
ATOM 746 N N . GLY A 1 93 ? -11.007 -0.934 4.603 1.00 79.69 93 GLY A N 1
ATOM 747 C CA . GLY A 1 93 ? -12.395 -1.286 4.299 1.00 79.69 93 GLY A CA 1
ATOM 748 C C . GLY A 1 93 ? -12.865 -2.511 5.074 1.00 79.69 93 GLY A C 1
ATOM 749 O O . GLY A 1 93 ? -13.659 -3.297 4.564 1.00 79.69 93 GLY A O 1
ATOM 750 N N . ILE A 1 94 ? -12.323 -2.701 6.276 1.00 78.38 94 ILE A N 1
ATOM 751 C CA . ILE A 1 94 ? -12.659 -3.809 7.163 1.00 78.38 94 ILE A CA 1
ATOM 752 C C . ILE A 1 94 ? -13.822 -3.352 8.043 1.00 78.38 94 ILE A C 1
ATOM 754 O O . ILE A 1 94 ? -13.730 -2.329 8.721 1.00 78.38 94 ILE A O 1
ATOM 758 N N . GLU A 1 95 ? -14.924 -4.099 8.030 1.00 71.19 95 GLU A N 1
ATOM 759 C CA . GLU A 1 95 ? -16.028 -3.862 8.959 1.00 71.19 95 GLU A CA 1
ATOM 760 C C . GLU A 1 95 ? -15.625 -4.325 10.365 1.00 71.19 95 GLU A C 1
ATOM 762 O O . GLU A 1 95 ? -15.173 -5.455 10.553 1.00 71.19 95 GLU A O 1
ATOM 767 N N . MET A 1 96 ? -15.792 -3.450 11.361 1.00 59.91 96 MET A N 1
ATOM 768 C CA . MET A 1 96 ? -15.730 -3.850 12.765 1.00 59.91 96 MET A CA 1
ATOM 769 C C . MET A 1 96 ? -17.041 -4.554 13.123 1.00 59.91 96 MET A C 1
ATOM 771 O O . MET A 1 96 ? -18.043 -3.889 13.387 1.00 59.91 96 MET A O 1
ATOM 775 N N . THR A 1 97 ? -17.046 -5.884 13.083 1.00 51.91 97 THR A N 1
ATOM 776 C CA . THR A 1 97 ? -18.108 -6.725 13.669 1.00 51.91 97 THR A CA 1
ATOM 777 C C . THR A 1 97 ? -17.808 -7.088 15.109 1.00 51.91 97 THR A C 1
ATOM 779 O O . THR A 1 97 ? -16.638 -7.449 15.370 1.00 51.91 97 THR A O 1
#

pLDDT: mean 79.83, std 16.22, range [34.78, 94.25]

Organism: NCBI:txid97028

Radius of gyration: 14.1 Å; chains: 1; bounding box: 36×34×38 Å

Foldseek 3Di:
DDPPDPPPPPPPPDDLDPVLVVLVVVVCVCVVPVPDDDPVVVVVVLVVSLPDQLCSNLSNCVVCVVVVVVVSVVSLVVVCPPDDPVVNCRSNVHDDD